Protein AF-A0ABD0YY67-F1 (afdb_monomer)

Sequence (124 aa):
MADRLLDDTRNFLENFNPNTSERENRKLTRMIYQQSVRNRSRPYDEKGLVNGSGEDLCDCRRPDCPGCFFPCKKCSSDKCGPVCRANRKFVYKYLLTPTSGNTPVDIDEDPVRDRYYRRLTRKE

pLDDT: mean 75.91, std 16.62, range [41.09, 93.94]

Foldseek 3Di:
DVPVVVVVVVVCVVPDDVCPDPVNVVVVVVVVVVVVVVQQQQQAAQLLAGPPPRQNAALVRDNPDQADAAQDPPNGGNSQDPDRSNPDRDGDPDDDDVPDPDDPPDDDDDPVPPPVVVVVVPPD

Nearest PDB structures (foldseek):
  8hfp-assembly2_B  TM=8.559E-01  e=2.439E-06  Homo sapiens

Organism: NCBI:txid642074

Secondary structure (DSSP, 8-state):
--THHHHHHHHHHHT--TTS-HHHHHHHHHHHHHHHHHHHT-SB-TTSPBTTT-----TT--TT---SSPPPTTT--TT--SS-GGG-S--------TTS----------GGGHHHHHHHTT--

Structure (mmCIF, N/CA/C/O backbone):
data_AF-A0ABD0YY67-F1
#
_entry.id   AF-A0ABD0YY67-F1
#
loop_
_atom_site.group_PDB
_atom_site.id
_atom_site.type_symbol
_atom_site.label_atom_id
_atom_site.label_alt_id
_atom_site.label_comp_id
_atom_site.label_asym_id
_atom_site.label_entity_id
_atom_site.label_seq_id
_atom_site.pdbx_PDB_ins_code
_atom_site.Cartn_x
_atom_site.Cartn_y
_atom_site.Cartn_z
_atom_site.occupancy
_atom_site.B_iso_or_equiv
_atom_site.auth_seq_id
_atom_site.auth_comp_id
_atom_site.auth_asym_id
_atom_site.auth_atom_id
_atom_site.pdbx_PDB_model_num
ATOM 1 N N . MET A 1 1 ? -23.726 23.109 53.258 1.00 55.53 1 MET A N 1
ATOM 2 C CA . MET A 1 1 ? -22.841 22.017 52.783 1.00 55.53 1 MET A CA 1
ATOM 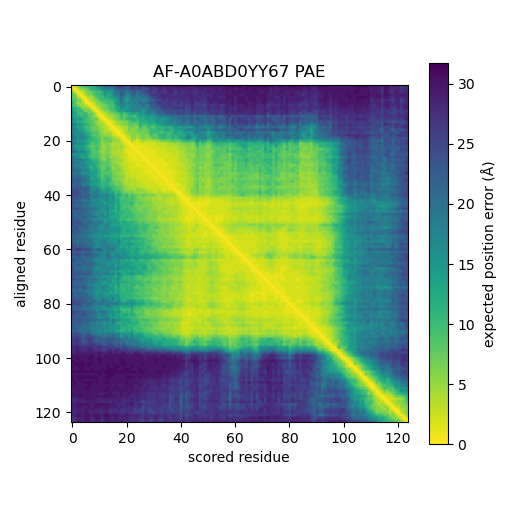3 C C . MET A 1 1 ? -23.597 20.906 52.044 1.00 55.53 1 MET A C 1
ATOM 5 O O . MET A 1 1 ? -22.989 20.293 51.184 1.00 55.53 1 MET A O 1
ATOM 9 N N . ALA A 1 2 ? -24.895 20.679 52.300 1.00 56.19 2 ALA A N 1
ATOM 10 C CA . ALA A 1 2 ? -25.709 19.688 51.575 1.00 56.19 2 ALA A CA 1
ATOM 11 C C . ALA A 1 2 ? -26.154 20.117 50.155 1.00 56.19 2 ALA A C 1
ATOM 13 O O . ALA A 1 2 ? -26.489 19.271 49.336 1.00 56.19 2 ALA A O 1
ATOM 14 N N . ASP A 1 3 ? -26.120 21.417 49.853 1.00 54.97 3 ASP A N 1
ATOM 15 C CA . ASP A 1 3 ? -26.697 21.984 48.622 1.00 54.97 3 ASP A CA 1
ATOM 16 C C . ASP A 1 3 ? -25.826 21.777 47.363 1.00 54.97 3 ASP A C 1
ATOM 18 O O . ASP A 1 3 ? -26.324 21.732 46.246 1.00 54.97 3 ASP A O 1
ATOM 22 N N . ARG A 1 4 ? -24.513 21.554 47.535 1.00 56.78 4 ARG A N 1
ATOM 23 C CA . ARG A 1 4 ? -23.579 21.272 46.424 1.00 56.78 4 ARG A CA 1
ATOM 24 C C . ARG A 1 4 ? -23.693 19.851 45.864 1.00 56.78 4 ARG A C 1
ATOM 26 O O . ARG A 1 4 ? -23.307 19.616 44.731 1.00 56.78 4 ARG A O 1
ATOM 33 N N . LEU A 1 5 ? -24.217 18.909 46.650 1.00 59.19 5 LEU A N 1
ATOM 34 C CA . LEU A 1 5 ? -24.213 17.479 46.315 1.00 59.19 5 LEU A CA 1
ATOM 35 C C . LEU A 1 5 ? -25.365 17.085 45.373 1.00 59.19 5 LEU A C 1
ATOM 37 O O . LEU A 1 5 ? -25.287 16.068 44.693 1.00 59.19 5 LEU A O 1
ATOM 41 N N . LEU A 1 6 ? -26.431 17.893 45.323 1.00 58.69 6 LEU A N 1
ATOM 42 C CA . LEU A 1 6 ? -27.565 17.696 44.413 1.00 58.69 6 LEU A CA 1
ATOM 43 C C . LEU A 1 6 ? -27.295 18.273 43.015 1.00 58.69 6 LEU A C 1
ATOM 45 O O . LEU A 1 6 ? -27.819 17.748 42.033 1.00 58.69 6 LEU A O 1
ATOM 49 N N . ASP A 1 7 ? -26.452 19.301 42.915 1.00 56.66 7 ASP A N 1
ATOM 50 C CA . ASP A 1 7 ? -26.088 19.946 41.647 1.00 56.66 7 ASP A CA 1
ATOM 51 C C . ASP A 1 7 ? -25.214 19.026 40.770 1.00 56.66 7 ASP A C 1
ATOM 53 O O . ASP A 1 7 ? -25.473 18.851 39.578 1.00 56.66 7 ASP A O 1
ATOM 57 N N . ASP A 1 8 ? -24.287 18.291 41.397 1.00 57.66 8 ASP A N 1
ATOM 58 C CA . ASP A 1 8 ? -23.442 17.290 40.727 1.00 57.66 8 ASP A CA 1
ATOM 59 C C . ASP A 1 8 ? -24.256 16.137 40.102 1.00 57.66 8 ASP A C 1
ATOM 61 O O . ASP A 1 8 ? -23.866 15.567 39.082 1.00 57.66 8 ASP A O 1
ATOM 65 N N . THR A 1 9 ? -25.420 15.801 40.674 1.00 61.06 9 THR A N 1
ATOM 66 C CA . THR A 1 9 ? -26.282 14.723 40.149 1.00 61.06 9 THR A CA 1
ATOM 67 C C . THR A 1 9 ? -27.144 15.152 38.963 1.00 61.06 9 THR A C 1
ATOM 69 O O . THR A 1 9 ? -27.436 14.327 38.096 1.00 61.06 9 THR A O 1
ATOM 72 N N . ARG A 1 10 ? -27.528 16.434 38.886 1.00 60.66 10 ARG A N 1
ATOM 73 C CA . ARG A 1 10 ? -28.332 16.975 37.775 1.00 60.66 10 ARG A CA 1
ATOM 74 C C . ARG A 1 10 ? -27.493 17.165 36.512 1.00 60.66 10 ARG A C 1
ATOM 76 O O . ARG A 1 10 ? -27.958 16.871 35.416 1.00 60.66 10 ARG A O 1
ATOM 83 N N . ASN A 1 11 ? -26.226 17.529 36.686 1.00 64.44 11 ASN A 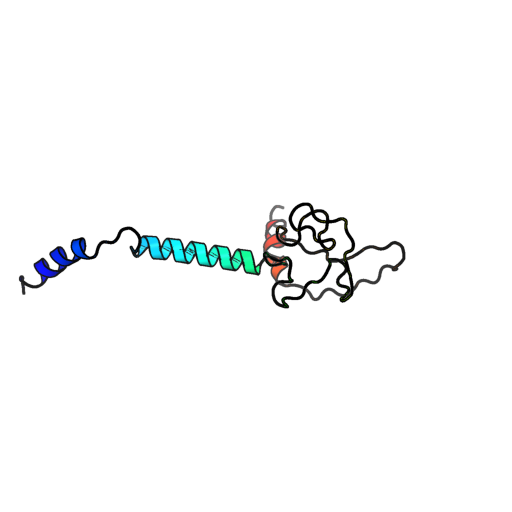N 1
ATOM 84 C CA . ASN A 1 11 ? -25.279 17.768 35.597 1.00 64.44 11 ASN A CA 1
ATOM 85 C C . ASN A 1 11 ? -24.750 16.468 34.937 1.00 64.44 11 ASN A C 1
ATOM 87 O O . ASN A 1 11 ? -24.213 16.488 33.827 1.00 64.44 11 ASN A O 1
ATOM 91 N N . PHE A 1 12 ? -24.919 15.316 35.604 1.00 68.06 12 PHE A N 1
ATOM 92 C CA . PHE A 1 12 ? -24.472 14.004 35.117 1.00 68.06 12 PHE A CA 1
ATOM 93 C C . PHE A 1 12 ? -25.270 13.502 33.903 1.00 68.06 12 PHE A C 1
ATOM 95 O O . PHE A 1 12 ? -24.677 12.927 32.993 1.00 68.06 12 PHE A O 1
ATOM 102 N N . LEU A 1 13 ? -26.593 13.717 33.860 1.00 66.69 13 LEU A N 1
ATOM 103 C CA . LEU A 1 13 ? -27.423 13.292 32.723 1.00 66.69 13 LEU A CA 1
ATOM 104 C C . LEU A 1 13 ? -27.397 14.283 31.552 1.00 66.69 13 LEU A C 1
ATOM 106 O O . LEU A 1 13 ? -27.481 13.844 30.408 1.00 66.69 13 LEU A O 1
ATOM 110 N N . GLU A 1 14 ? -27.257 15.586 31.808 1.00 72.44 14 GLU A N 1
ATOM 111 C CA . GLU A 1 14 ? -27.286 16.611 30.750 1.00 72.44 14 GLU A CA 1
ATOM 112 C C . GLU A 1 14 ? -26.075 16.538 29.808 1.00 72.44 14 GLU A C 1
ATOM 114 O O . GLU A 1 14 ? -26.200 16.821 28.619 1.00 72.44 14 GLU A O 1
ATOM 119 N N . ASN A 1 15 ? -24.921 16.080 30.308 1.00 69.31 15 ASN A N 1
ATOM 120 C CA . ASN A 1 15 ? -23.682 15.963 29.530 1.00 69.31 15 ASN A CA 1
ATOM 121 C C . ASN A 1 15 ? -23.306 14.514 29.167 1.00 69.31 15 ASN A C 1
ATOM 123 O O . ASN A 1 15 ? -22.220 14.265 28.630 1.00 69.31 15 ASN A O 1
ATOM 127 N N . PHE A 1 16 ? -24.171 13.534 29.450 1.00 72.19 16 PHE A N 1
ATOM 128 C CA . PHE A 1 16 ? -23.894 12.137 29.122 1.00 72.19 16 PHE A CA 1
ATOM 129 C C . PHE A 1 16 ? -24.087 11.881 27.625 1.00 72.19 16 PHE A C 1
ATOM 131 O O . PHE A 1 16 ? -25.188 11.612 27.148 1.00 72.19 16 PHE A O 1
ATOM 138 N N . ASN A 1 17 ? -22.990 11.924 26.870 1.00 74.62 17 ASN A N 1
ATOM 139 C CA . ASN A 1 17 ? -22.986 11.545 25.465 1.00 74.62 17 ASN A CA 1
ATOM 140 C C . ASN A 1 17 ? -22.354 10.146 25.296 1.00 74.62 17 ASN A C 1
ATOM 142 O O . ASN A 1 17 ? -21.144 9.978 25.498 1.00 74.62 17 ASN A O 1
ATOM 146 N N . PRO A 1 18 ? -23.141 9.123 24.909 1.00 74.81 18 PRO A N 1
ATOM 147 C CA . PRO A 1 18 ? -22.666 7.744 24.809 1.00 74.81 18 PRO A CA 1
ATOM 148 C C . PRO A 1 18 ? -21.530 7.565 23.791 1.00 74.81 18 PRO A C 1
ATOM 150 O O . PRO A 1 18 ? -20.714 6.660 23.958 1.00 74.81 18 PRO A O 1
ATOM 153 N N . ASN A 1 19 ? -21.419 8.453 22.797 1.00 75.12 19 ASN A N 1
ATOM 154 C CA . ASN A 1 19 ? -20.388 8.399 21.757 1.00 75.12 19 ASN A CA 1
ATOM 155 C C . ASN A 1 19 ? -19.074 9.092 22.152 1.00 75.12 19 ASN A C 1
ATOM 157 O O . ASN A 1 19 ? -18.050 8.853 21.518 1.00 75.12 19 ASN A O 1
ATOM 161 N N . THR A 1 20 ? -19.073 9.929 23.193 1.00 78.88 20 THR A N 1
ATOM 162 C CA . THR A 1 20 ? -17.878 10.664 23.656 1.00 78.88 20 THR A CA 1
ATOM 163 C C . THR A 1 20 ? -17.482 10.300 25.082 1.00 78.88 20 THR A C 1
ATOM 165 O O . THR A 1 20 ? -16.669 10.993 25.697 1.00 78.88 20 THR A O 1
ATOM 168 N N . SER A 1 21 ? -18.049 9.218 25.626 1.00 83.00 21 SER A N 1
ATOM 169 C CA . SER A 1 21 ? -17.698 8.736 26.960 1.00 83.00 21 SER A CA 1
ATOM 170 C C . SER A 1 21 ? -16.197 8.453 27.063 1.00 83.00 21 SER A C 1
ATOM 172 O O . SER A 1 21 ? -15.560 8.032 26.094 1.00 83.00 21 SER A O 1
ATOM 174 N N . GLU A 1 22 ? -15.615 8.600 28.257 1.00 84.31 22 GLU A N 1
ATOM 175 C CA . GLU A 1 22 ? -14.207 8.241 28.478 1.00 84.31 22 GLU A CA 1
ATOM 176 C C . GLU A 1 22 ? -13.891 6.810 28.031 1.00 84.31 22 GLU A C 1
ATOM 178 O O . GLU A 1 22 ? -12.799 6.526 27.537 1.00 84.31 22 GLU A O 1
ATOM 183 N N . ARG A 1 23 ? -14.852 5.893 28.191 1.00 86.31 23 ARG A N 1
ATOM 184 C CA . ARG A 1 23 ? -14.728 4.511 27.731 1.00 86.31 23 ARG A CA 1
ATOM 185 C C . ARG A 1 23 ? -14.593 4.445 26.211 1.00 86.31 23 ARG A C 1
ATOM 187 O O . ARG A 1 23 ? -13.696 3.748 25.736 1.00 86.31 23 ARG A O 1
ATOM 194 N N . GLU A 1 24 ? -15.461 5.128 25.466 1.00 87.88 24 GLU A N 1
ATOM 195 C CA . GLU A 1 24 ? -15.378 5.166 24.001 1.00 87.88 24 GLU A CA 1
ATOM 196 C C . GLU A 1 24 ? -14.094 5.857 23.536 1.00 87.88 24 GLU A C 1
ATOM 198 O O . GLU A 1 24 ? -13.375 5.302 22.706 1.00 87.88 24 GLU A O 1
ATOM 203 N N . ASN A 1 25 ? -13.687 6.955 24.176 1.00 88.81 25 ASN A N 1
ATOM 204 C CA . ASN A 1 25 ? -12.404 7.603 23.890 1.00 88.81 25 ASN A CA 1
ATOM 205 C C . ASN A 1 25 ? -11.212 6.657 24.114 1.00 88.81 25 ASN A C 1
ATOM 207 O O . ASN A 1 25 ? -10.324 6.558 23.268 1.00 88.81 25 ASN A O 1
ATOM 211 N N . ARG A 1 26 ? -11.197 5.879 25.207 1.00 89.44 26 ARG A N 1
ATOM 212 C CA . ARG A 1 26 ? -10.147 4.870 25.457 1.00 89.44 26 ARG A CA 1
ATOM 213 C C . ARG A 1 26 ? -10.133 3.772 24.388 1.00 89.4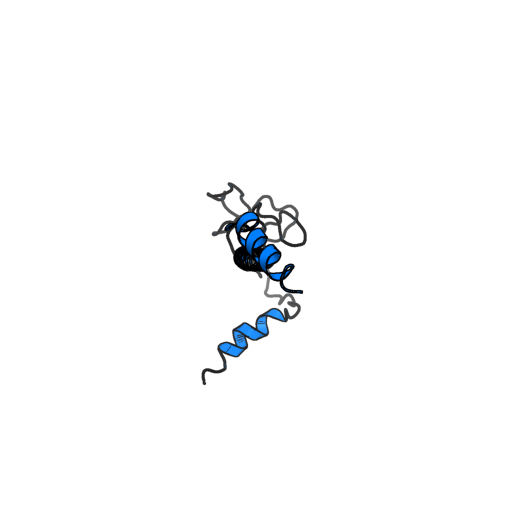4 26 ARG A C 1
ATOM 215 O O . ARG A 1 26 ? -9.052 3.309 24.012 1.00 89.44 26 ARG A O 1
ATOM 222 N N . LYS A 1 27 ? -11.300 3.344 23.890 1.00 92.62 27 LYS A N 1
ATOM 223 C CA . LYS A 1 27 ? -11.392 2.371 22.788 1.00 92.62 27 LYS A CA 1
ATOM 224 C C . LYS A 1 27 ? -10.852 2.959 21.485 1.00 92.62 27 LYS A C 1
ATOM 226 O O . LYS A 1 27 ? -10.003 2.321 20.862 1.00 92.62 27 LYS A O 1
ATOM 231 N N . LEU A 1 28 ? -11.281 4.166 21.114 1.00 90.44 28 LEU A N 1
ATOM 232 C CA . LEU A 1 28 ? -10.843 4.864 19.903 1.00 90.44 28 LEU A CA 1
ATOM 233 C C . LEU A 1 28 ? -9.325 5.070 19.899 1.00 90.44 28 LEU A C 1
ATOM 235 O O . LEU A 1 28 ? -8.652 4.651 18.959 1.00 90.44 28 LEU A O 1
ATOM 239 N N . THR A 1 29 ? -8.759 5.595 20.988 1.00 92.00 29 THR A N 1
ATOM 240 C CA . THR A 1 29 ? -7.307 5.790 21.124 1.00 92.00 29 THR A CA 1
ATOM 241 C C . THR A 1 29 ? -6.539 4.478 20.973 1.00 92.00 29 THR A C 1
ATOM 243 O O . THR A 1 29 ? -5.519 4.426 20.283 1.00 92.00 29 THR A O 1
ATOM 246 N N . ARG A 1 30 ? -7.043 3.381 21.558 1.00 93.19 30 ARG A N 1
ATOM 247 C CA . ARG A 1 30 ? -6.434 2.053 21.396 1.00 93.19 30 ARG A CA 1
ATOM 248 C C . ARG A 1 30 ? -6.474 1.588 19.939 1.00 93.19 30 ARG A C 1
ATOM 250 O O . ARG A 1 30 ? -5.475 1.052 19.462 1.00 93.19 30 ARG A O 1
ATOM 257 N N . MET A 1 31 ? -7.594 1.773 19.240 1.00 92.19 31 MET A N 1
ATOM 258 C CA . MET A 1 31 ? -7.724 1.395 17.828 1.00 92.19 31 MET A CA 1
ATOM 259 C C . MET A 1 31 ? -6.767 2.197 16.941 1.00 92.19 31 MET A C 1
ATOM 261 O O . MET A 1 31 ? -6.029 1.601 16.158 1.00 92.19 31 MET A O 1
ATOM 265 N N . ILE A 1 32 ? -6.705 3.518 17.129 1.00 91.75 32 ILE A N 1
ATOM 266 C CA . ILE A 1 32 ? -5.809 4.414 16.384 1.00 91.75 32 ILE A CA 1
ATOM 267 C C . ILE A 1 32 ? -4.344 4.031 16.618 1.00 91.75 32 ILE A C 1
ATOM 269 O O . ILE A 1 32 ? -3.572 3.919 15.666 1.00 91.75 32 ILE A O 1
ATOM 273 N N . TYR A 1 33 ? -3.955 3.761 17.869 1.00 92.25 33 TYR A N 1
ATOM 274 C CA . TYR A 1 33 ? -2.600 3.310 18.187 1.00 92.25 33 TYR A CA 1
ATOM 275 C C . TYR A 1 33 ? -2.268 1.967 17.520 1.00 92.25 33 TYR A C 1
ATOM 277 O O . TYR A 1 33 ? -1.218 1.815 16.903 1.00 92.25 33 TYR A O 1
ATOM 285 N N . GLN A 1 34 ? -3.169 0.984 17.583 1.00 88.25 34 GLN A N 1
ATOM 286 C CA . GLN A 1 34 ? -2.946 -0.303 16.919 1.00 88.25 34 GLN A CA 1
ATOM 287 C C . GLN A 1 34 ? -2.833 -0.152 15.399 1.00 88.25 34 GLN A C 1
ATOM 289 O O . GLN A 1 34 ? -2.008 -0.822 14.774 1.00 88.25 34 GLN A O 1
ATOM 294 N N . GLN A 1 35 ? -3.639 0.721 14.797 1.00 85.62 35 GLN A N 1
ATOM 295 C CA . GLN A 1 35 ? -3.582 1.000 13.368 1.00 85.62 35 GLN A CA 1
ATOM 296 C C . GLN A 1 35 ? -2.279 1.707 12.980 1.00 85.62 35 GLN A C 1
ATOM 298 O O . GLN A 1 35 ? -1.658 1.322 11.990 1.00 85.62 35 GLN A O 1
ATOM 303 N N . SER A 1 36 ? -1.806 2.664 13.782 1.00 83.56 36 SER A N 1
ATOM 304 C CA . SER A 1 36 ? -0.540 3.359 13.525 1.00 83.56 36 SER A CA 1
ATOM 305 C C . SER A 1 36 ? 0.661 2.415 13.616 1.00 83.56 36 SER A C 1
ATOM 307 O O . SER A 1 36 ? 1.517 2.432 12.733 1.00 83.56 36 SER A O 1
ATOM 309 N N . VAL A 1 37 ? 0.691 1.515 14.606 1.00 83.50 37 VAL A N 1
ATOM 310 C CA . VAL A 1 37 ? 1.729 0.478 14.729 1.00 83.50 37 VAL A CA 1
ATOM 311 C C . VAL A 1 37 ? 1.706 -0.466 13.526 1.00 83.50 37 VAL A C 1
ATOM 313 O O . VAL A 1 37 ? 2.752 -0.758 12.946 1.00 83.50 37 VAL A O 1
ATOM 316 N N . ARG A 1 38 ? 0.517 -0.912 13.099 1.00 79.44 38 ARG A N 1
ATOM 317 C CA . ARG A 1 38 ? 0.368 -1.757 11.902 1.00 79.44 38 ARG A CA 1
ATOM 318 C C . ARG A 1 38 ? 0.862 -1.051 10.644 1.00 79.44 38 ARG A C 1
ATOM 320 O O . ARG A 1 38 ? 1.539 -1.685 9.842 1.00 79.44 38 ARG A O 1
ATOM 327 N N . ASN A 1 39 ? 0.547 0.231 10.480 1.00 78.12 39 ASN A N 1
ATOM 328 C CA . ASN A 1 39 ? 0.967 1.005 9.317 1.00 78.12 39 ASN A CA 1
ATOM 329 C C . ASN A 1 39 ? 2.480 1.229 9.301 1.00 78.12 39 ASN A C 1
ATOM 331 O O . ASN A 1 39 ? 3.091 0.997 8.268 1.00 78.12 39 ASN A O 1
ATOM 335 N N . ARG A 1 40 ? 3.104 1.546 10.443 1.00 77.50 40 ARG A N 1
ATOM 336 C CA . ARG A 1 40 ? 4.571 1.670 10.556 1.00 77.50 40 ARG A CA 1
ATOM 337 C C . ARG A 1 40 ? 5.317 0.369 10.261 1.00 77.50 40 ARG A C 1
ATOM 339 O O . ARG A 1 40 ? 6.439 0.408 9.783 1.00 77.50 40 ARG A O 1
ATOM 346 N N . SER A 1 41 ? 4.697 -0.777 10.537 1.00 83.00 41 SER A N 1
ATOM 347 C CA . SER A 1 41 ? 5.276 -2.089 10.235 1.00 83.00 41 SER A CA 1
ATOM 348 C C . SER A 1 41 ? 5.146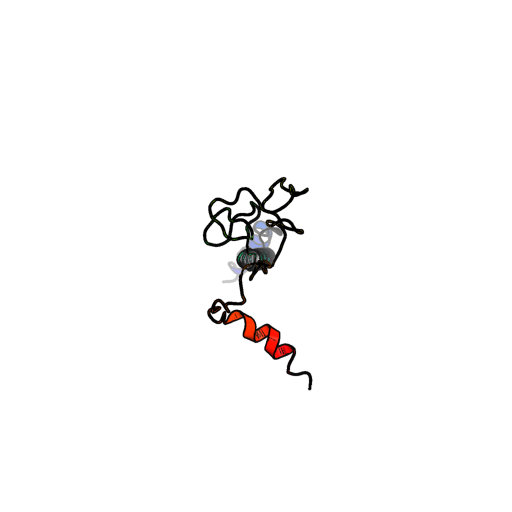 -2.488 8.761 1.00 83.00 41 SER A C 1
ATOM 350 O O . SER A 1 41 ? 5.759 -3.476 8.353 1.00 83.00 41 SER A O 1
ATOM 352 N N . ARG A 1 42 ? 4.320 -1.797 7.965 1.00 88.06 42 ARG A N 1
ATOM 353 C CA . ARG A 1 42 ? 4.194 -2.091 6.534 1.00 88.06 42 ARG A CA 1
ATOM 354 C C . ARG A 1 42 ? 5.371 -1.464 5.790 1.00 88.06 42 ARG A C 1
ATOM 356 O O . ARG A 1 42 ? 5.730 -0.330 6.090 1.00 88.06 42 ARG A O 1
ATOM 363 N N . PRO A 1 43 ? 5.942 -2.166 4.804 1.00 88.44 43 PRO A N 1
ATOM 364 C CA . PRO A 1 43 ? 7.040 -1.617 4.020 1.00 88.44 43 PRO A CA 1
ATOM 365 C C . PRO A 1 43 ? 6.593 -0.569 3.002 1.00 88.44 43 PRO A C 1
ATOM 367 O O . PRO A 1 43 ? 7.378 0.307 2.655 1.00 88.44 43 PRO A O 1
ATOM 370 N N . TYR A 1 44 ? 5.341 -0.652 2.548 1.00 91.62 44 TYR A N 1
ATOM 371 C CA . TYR A 1 44 ? 4.749 0.311 1.629 1.00 91.62 44 TYR A CA 1
ATOM 372 C C . TYR A 1 44 ? 3.450 0.871 2.206 1.00 91.62 44 TYR A C 1
ATOM 374 O O . TYR A 1 44 ? 2.739 0.176 2.946 1.00 91.62 44 TYR A O 1
ATOM 382 N N . ASP A 1 45 ? 3.145 2.111 1.841 1.00 89.56 45 ASP A N 1
ATOM 383 C CA . ASP A 1 45 ? 1.873 2.759 2.126 1.00 89.56 45 ASP A CA 1
ATOM 384 C C . ASP A 1 45 ? 0.752 2.249 1.196 1.00 89.56 45 ASP A C 1
ATOM 386 O O . ASP A 1 45 ? 0.929 1.349 0.370 1.00 89.56 45 ASP A O 1
ATOM 390 N N . GLU A 1 46 ? -0.442 2.821 1.336 1.00 88.50 46 GLU A N 1
ATOM 391 C CA . GLU A 1 46 ? -1.613 2.454 0.528 1.00 88.50 46 GLU A CA 1
ATOM 392 C C . GLU A 1 46 ? -1.482 2.857 -0.948 1.00 88.50 46 GLU A C 1
ATOM 394 O O . GLU A 1 46 ? -2.146 2.271 -1.803 1.00 88.50 46 GLU A O 1
ATOM 399 N N . LYS A 1 47 ? -0.598 3.812 -1.259 1.00 88.31 47 LYS A N 1
ATOM 400 C CA . LYS A 1 47 ? -0.267 4.240 -2.622 1.00 88.31 47 LYS A CA 1
ATOM 401 C C . LYS A 1 47 ? 0.841 3.381 -3.243 1.00 88.31 47 LYS A C 1
ATOM 403 O O . LYS A 1 47 ? 1.075 3.464 -4.444 1.00 88.31 47 LYS A O 1
ATOM 408 N N . GLY A 1 48 ? 1.481 2.514 -2.456 1.00 88.88 48 GLY A N 1
ATOM 409 C CA . GLY A 1 48 ? 2.596 1.676 -2.888 1.00 88.88 48 GLY A CA 1
ATOM 410 C C . GLY A 1 48 ? 3.962 2.363 -2.807 1.00 88.88 48 GLY A C 1
ATOM 411 O O . GLY A 1 48 ? 4.907 1.849 -3.401 1.00 88.88 48 GLY A O 1
ATOM 412 N N . LEU A 1 49 ? 4.070 3.479 -2.080 1.00 91.12 49 LEU A N 1
ATOM 413 C CA . LEU A 1 49 ? 5.314 4.195 -1.794 1.00 91.12 49 LEU A CA 1
ATOM 414 C C . LEU A 1 49 ? 6.012 3.586 -0.580 1.00 91.12 49 LEU A C 1
ATOM 416 O O . LEU A 1 49 ? 5.355 3.089 0.333 1.00 91.12 49 LEU A O 1
ATOM 420 N N . VAL A 1 50 ? 7.341 3.618 -0.555 1.00 89.81 50 VAL A N 1
ATOM 421 C CA . VAL A 1 50 ? 8.134 3.094 0.564 1.00 89.81 50 VAL A CA 1
ATOM 422 C C . VAL A 1 50 ? 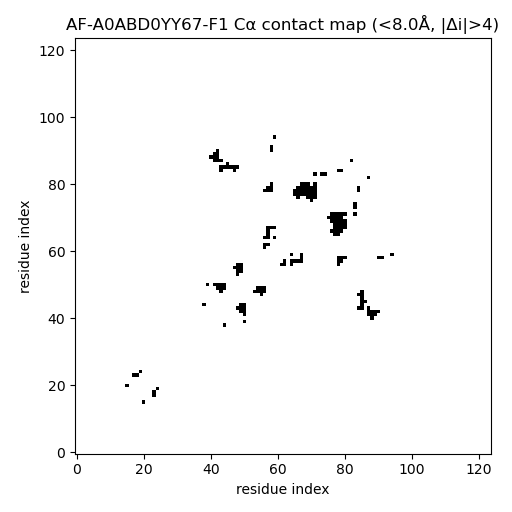7.846 3.904 1.830 1.00 89.81 50 VAL A C 1
ATOM 424 O O . VAL A 1 50 ? 7.999 5.125 1.856 1.00 89.81 50 VAL A O 1
ATOM 427 N N . ASN A 1 51 ? 7.465 3.224 2.912 1.00 87.38 51 ASN A N 1
ATOM 428 C CA . ASN A 1 51 ? 7.265 3.875 4.203 1.00 87.38 51 ASN A CA 1
ATOM 429 C C . ASN A 1 51 ? 8.596 4.424 4.740 1.00 87.38 51 ASN A C 1
ATOM 431 O O . ASN A 1 51 ? 9.579 3.694 4.847 1.00 87.38 51 ASN A O 1
ATOM 435 N N . GLY A 1 52 ? 8.616 5.705 5.112 1.00 85.06 52 GLY A N 1
ATOM 436 C CA . GLY A 1 52 ? 9.806 6.406 5.605 1.00 85.06 52 GLY A CA 1
ATOM 437 C C . GLY A 1 52 ? 10.423 7.335 4.560 1.00 85.06 52 GLY A C 1
ATOM 438 O O . GLY A 1 52 ? 10.521 8.527 4.829 1.00 85.06 52 GLY A O 1
ATOM 439 N N . SER A 1 53 ? 10.781 6.822 3.374 1.00 87.19 53 SER A N 1
ATOM 440 C CA . SER A 1 53 ? 11.362 7.645 2.295 1.00 87.19 53 SER A CA 1
ATOM 441 C C . SER A 1 53 ? 10.321 8.276 1.365 1.00 87.19 53 SER A C 1
ATOM 443 O O . SER A 1 53 ? 10.576 9.331 0.797 1.00 87.19 53 SER A O 1
ATOM 445 N N . GLY A 1 54 ? 9.142 7.662 1.211 1.00 89.3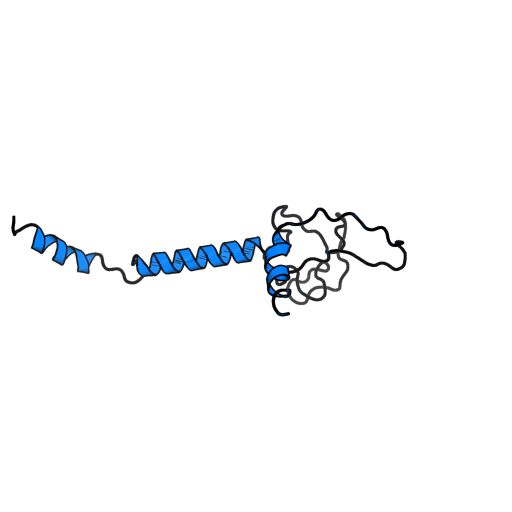1 54 GLY A N 1
ATOM 446 C CA . GLY A 1 54 ? 8.093 8.133 0.298 1.00 89.31 54 GLY A CA 1
ATOM 447 C C . GLY A 1 54 ? 8.384 7.872 -1.184 1.00 89.31 54 GLY A C 1
ATOM 448 O O . GLY A 1 54 ? 7.660 8.363 -2.046 1.00 89.31 54 GLY A O 1
ATOM 449 N N . GLU A 1 55 ? 9.422 7.099 -1.498 1.00 90.50 55 GLU A N 1
ATOM 450 C CA . GLU A 1 55 ? 9.843 6.826 -2.873 1.00 90.50 55 GLU A CA 1
ATOM 451 C C . GLU A 1 55 ? 9.028 5.694 -3.518 1.00 90.50 55 GLU A C 1
ATOM 453 O O . GLU A 1 55 ? 8.651 4.718 -2.864 1.00 90.50 55 GLU A O 1
ATOM 458 N N . ASP A 1 56 ? 8.812 5.771 -4.834 1.00 91.06 56 ASP A N 1
ATOM 459 C CA . ASP A 1 56 ? 8.141 4.720 -5.609 1.00 91.06 56 ASP A CA 1
ATOM 460 C C . ASP A 1 56 ? 9.137 3.704 -6.202 1.00 91.06 56 ASP A C 1
ATOM 462 O O . ASP A 1 56 ? 9.300 3.580 -7.422 1.00 91.06 56 ASP A O 1
ATOM 466 N N . LEU A 1 57 ? 9.812 2.952 -5.332 1.00 89.19 57 LEU A N 1
ATOM 467 C CA . LEU A 1 57 ? 10.788 1.941 -5.747 1.00 89.19 57 LEU A CA 1
ATOM 468 C C . LEU A 1 57 ? 10.140 0.580 -6.043 1.00 89.19 57 LEU A C 1
ATOM 470 O O . LEU A 1 57 ? 9.348 0.048 -5.255 1.00 89.19 57 LEU A O 1
ATOM 474 N N . CYS A 1 58 ? 10.527 -0.016 -7.174 1.00 90.31 58 CYS A N 1
ATOM 475 C CA . CYS A 1 58 ? 10.241 -1.418 -7.489 1.00 90.31 58 CYS A CA 1
ATOM 476 C C . CYS A 1 58 ? 11.015 -2.358 -6.546 1.00 90.31 58 CYS A C 1
ATOM 478 O O . CYS A 1 58 ? 12.002 -1.972 -5.918 1.00 90.31 58 CYS A O 1
ATOM 480 N N . ASP A 1 59 ? 10.621 -3.628 -6.497 1.00 86.69 59 ASP A N 1
ATOM 481 C CA . ASP A 1 59 ? 11.249 -4.654 -5.653 1.00 86.69 59 ASP A CA 1
ATOM 482 C C . ASP A 1 59 ? 12.700 -4.951 -6.023 1.00 86.69 59 ASP A C 1
ATOM 484 O O . ASP A 1 59 ? 13.465 -5.441 -5.196 1.00 86.69 59 ASP A O 1
ATOM 488 N N . CYS A 1 60 ? 13.101 -4.600 -7.244 1.00 86.31 60 CYS A N 1
ATOM 489 C CA . CYS A 1 60 ? 14.492 -4.656 -7.667 1.00 86.31 60 CYS A CA 1
ATOM 490 C C . CYS A 1 60 ? 15.352 -3.492 -7.161 1.00 86.31 60 CYS A C 1
ATOM 492 O O . CYS A 1 60 ? 16.541 -3.467 -7.466 1.00 86.31 60 CYS A O 1
ATOM 494 N N . ARG A 1 61 ? 14.766 -2.523 -6.438 1.00 85.06 61 ARG A N 1
ATOM 495 C CA . ARG A 1 61 ? 15.439 -1.356 -5.840 1.00 85.06 61 ARG A CA 1
ATOM 496 C C . ARG A 1 61 ? 16.296 -0.536 -6.816 1.00 85.06 61 ARG A C 1
ATOM 498 O O . ARG A 1 61 ? 17.260 0.100 -6.407 1.00 85.06 61 ARG A O 1
ATOM 505 N N . ARG A 1 62 ? 15.945 -0.534 -8.106 1.00 85.81 62 ARG A N 1
ATOM 506 C CA . ARG A 1 62 ? 16.579 0.334 -9.109 1.00 85.81 62 ARG A CA 1
ATOM 507 C C . ARG A 1 62 ? 15.755 1.619 -9.249 1.00 85.81 62 ARG A C 1
ATOM 509 O O . ARG A 1 62 ? 14.539 1.489 -9.416 1.00 85.81 62 ARG A O 1
ATOM 516 N N . PRO A 1 63 ? 16.379 2.809 -9.194 1.00 83.56 63 PRO A N 1
ATOM 517 C CA . PRO A 1 63 ? 15.669 4.091 -9.207 1.00 83.56 63 PRO A CA 1
ATOM 518 C C . PRO A 1 63 ? 14.844 4.289 -10.486 1.00 83.56 63 PRO A C 1
ATOM 520 O O . PRO A 1 63 ? 13.683 4.674 -10.406 1.00 83.56 63 PRO A O 1
ATOM 523 N N . ASP A 1 64 ? 15.379 3.884 -11.639 1.00 87.81 64 ASP A N 1
ATOM 524 C CA . ASP A 1 64 ? 14.728 4.069 -12.945 1.00 87.81 64 ASP A CA 1
ATOM 525 C C . ASP A 1 64 ? 13.959 2.829 -13.422 1.00 87.81 64 ASP A C 1
ATOM 527 O O . ASP A 1 64 ? 13.791 2.593 -14.617 1.00 87.81 64 ASP A O 1
ATOM 531 N N . CYS A 1 65 ? 13.524 1.968 -12.499 1.00 90.44 65 CYS A N 1
ATOM 532 C CA . CYS A 1 65 ? 12.772 0.777 -12.875 1.00 90.44 65 CYS A CA 1
ATOM 533 C C . CYS A 1 65 ? 11.329 1.142 -13.268 1.00 90.44 65 CYS A C 1
ATOM 535 O O . CYS A 1 65 ? 10.566 1.568 -12.391 1.00 90.44 65 CYS A O 1
ATOM 537 N N . PRO A 1 66 ? 10.899 0.896 -14.524 1.00 91.12 66 PRO A N 1
ATOM 538 C CA . PRO A 1 66 ? 9.496 1.083 -14.901 1.00 91.12 66 PRO A CA 1
ATOM 539 C C . PRO A 1 66 ? 8.578 0.077 -14.182 1.00 91.12 66 PRO A C 1
ATOM 541 O O . PRO A 1 66 ? 7.446 0.391 -13.826 1.00 91.12 66 PRO A O 1
ATOM 544 N N . GLY A 1 67 ? 9.102 -1.115 -13.900 1.00 93.00 67 GLY A N 1
ATOM 545 C CA . GLY A 1 67 ? 8.405 -2.245 -13.302 1.00 93.00 67 GLY A CA 1
ATOM 546 C C . GLY A 1 67 ? 9.072 -3.544 -13.749 1.00 93.00 67 GLY A C 1
ATOM 547 O O . GLY A 1 67 ? 9.597 -3.624 -14.856 1.00 93.00 67 GLY A O 1
ATOM 548 N N . CYS A 1 68 ? 9.115 -4.551 -12.877 1.00 91.25 68 CYS A N 1
ATOM 549 C CA . CYS A 1 68 ? 9.680 -5.869 -13.210 1.00 91.25 68 CYS A CA 1
ATOM 550 C C . CYS A 1 68 ? 8.604 -6.933 -13.448 1.00 91.25 68 CYS A C 1
ATOM 552 O O . CYS A 1 68 ? 8.933 -8.066 -13.792 1.00 91.25 68 CYS A O 1
ATOM 554 N N . PHE A 1 69 ? 7.339 -6.600 -13.205 1.00 90.75 69 PHE A N 1
ATOM 555 C CA . PHE A 1 69 ? 6.241 -7.550 -13.151 1.00 90.75 69 PHE A CA 1
ATOM 556 C C . PHE A 1 69 ? 5.107 -7.119 -14.073 1.00 90.75 69 PHE A C 1
ATOM 558 O O . PHE A 1 69 ? 5.059 -5.988 -14.546 1.00 90.75 69 PHE A O 1
ATOM 565 N N . PHE A 1 70 ? 4.176 -8.040 -14.311 1.00 91.50 70 PHE A N 1
ATOM 566 C CA . PHE A 1 70 ? 2.949 -7.735 -15.035 1.00 91.50 70 PHE A CA 1
ATOM 567 C C . PHE A 1 70 ? 2.054 -6.756 -14.255 1.00 91.50 70 PHE A C 1
ATOM 569 O O . PHE A 1 70 ? 2.089 -6.763 -13.017 1.00 91.50 70 PHE A O 1
ATOM 576 N N . PRO A 1 71 ? 1.189 -5.998 -14.957 1.00 93.81 71 PRO A N 1
ATOM 577 C CA . PRO A 1 71 ? 0.291 -5.041 -14.331 1.00 93.81 71 PRO A CA 1
ATOM 578 C C . PRO A 1 71 ? -0.522 -5.663 -13.202 1.00 93.81 71 PRO A C 1
ATOM 580 O O . PRO A 1 71 ? -1.227 -6.667 -13.364 1.00 93.81 71 PRO A O 1
ATOM 583 N N . CYS A 1 72 ? -0.440 -5.052 -12.023 1.00 93.75 72 CYS A N 1
ATOM 584 C CA . CYS A 1 72 ? -1.189 -5.514 -10.869 1.00 93.75 72 CYS A CA 1
ATOM 585 C C . CYS A 1 72 ? -2.696 -5.429 -11.125 1.00 93.75 72 CYS A C 1
ATOM 587 O O . CYS A 1 72 ? -3.224 -4.350 -11.362 1.00 93.75 72 CYS A O 1
ATOM 589 N N . LYS A 1 73 ? -3.443 -6.513 -10.903 1.00 92.31 73 LYS A N 1
ATOM 590 C CA . LYS A 1 73 ? -4.917 -6.490 -11.019 1.00 92.31 73 LYS A CA 1
ATOM 591 C C . LYS A 1 73 ? -5.624 -5.536 -10.039 1.00 92.31 73 LYS A C 1
ATOM 593 O O . LYS A 1 73 ? -6.816 -5.306 -10.185 1.00 92.31 73 LYS A O 1
ATOM 598 N N . LYS A 1 74 ? -4.930 -5.041 -9.003 1.00 91.94 74 LYS A N 1
ATOM 599 C CA . LYS A 1 74 ? -5.510 -4.178 -7.955 1.00 91.94 74 LYS A CA 1
ATOM 600 C C . LYS A 1 74 ? -5.243 -2.690 -8.166 1.00 91.94 74 LYS A C 1
ATOM 602 O O . LYS A 1 74 ? -6.127 -1.888 -7.910 1.00 91.94 74 LYS A O 1
ATOM 607 N N . CYS A 1 75 ? -4.022 -2.331 -8.558 1.00 91.94 75 CYS A N 1
ATOM 608 C CA . CYS A 1 75 ? -3.593 -0.934 -8.699 1.00 91.94 75 CYS A CA 1
ATOM 609 C C . CYS A 1 75 ? -2.967 -0.626 -10.066 1.00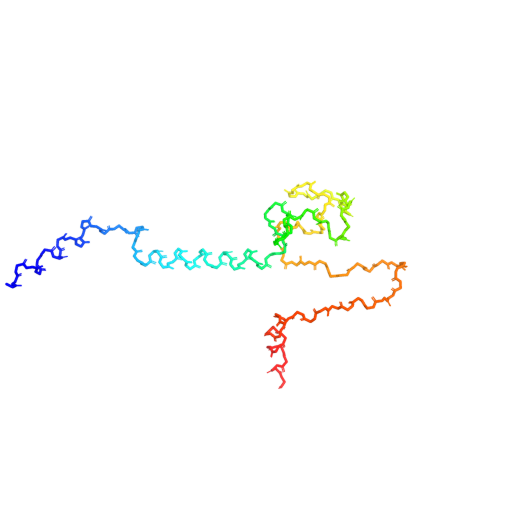 91.94 75 CYS A C 1
ATOM 611 O O . CYS A 1 75 ? -2.432 0.460 -10.251 1.00 91.94 75 CYS A O 1
ATOM 613 N N . SER A 1 76 ? -2.977 -1.590 -10.991 1.00 92.88 76 SER A N 1
ATOM 614 C CA . SER A 1 76 ? -2.439 -1.487 -12.355 1.00 92.88 76 SER A CA 1
ATOM 615 C C . SER A 1 76 ? -0.948 -1.153 -12.463 1.00 92.88 76 SER A C 1
ATOM 617 O O . SER A 1 76 ? -0.458 -0.898 -13.552 1.00 92.88 76 SER A O 1
ATOM 619 N N . SER A 1 77 ? -0.207 -1.180 -11.352 1.00 92.44 77 SER A N 1
ATOM 620 C CA . SER A 1 77 ? 1.237 -0.939 -11.337 1.00 92.44 77 SER A CA 1
ATOM 621 C C . SER A 1 77 ? 2.026 -2.187 -11.737 1.00 92.44 77 SER A C 1
ATOM 623 O O . SER A 1 77 ? 1.786 -3.267 -11.193 1.00 92.44 77 SER A O 1
ATOM 625 N N . ASP A 1 78 ? 3.044 -1.999 -12.574 1.00 93.94 78 ASP A N 1
ATOM 626 C CA . ASP A 1 78 ? 4.013 -3.028 -13.005 1.00 93.94 78 ASP A CA 1
ATOM 627 C C . ASP A 1 78 ? 5.140 -3.272 -11.983 1.00 93.94 78 ASP A C 1
ATOM 629 O O . ASP A 1 78 ? 6.050 -4.086 -12.165 1.00 93.94 78 ASP A O 1
ATOM 633 N N . LYS A 1 79 ? 5.103 -2.547 -10.862 1.00 92.88 79 LYS A N 1
ATOM 634 C CA . LYS A 1 79 ? 6.065 -2.671 -9.757 1.00 92.88 79 LYS A CA 1
ATOM 635 C C . LYS A 1 79 ? 5.592 -3.637 -8.673 1.00 92.88 79 LYS A C 1
ATOM 637 O O . LYS A 1 79 ? 6.309 -3.896 -7.710 1.00 92.88 79 LYS A O 1
ATOM 642 N N . CYS A 1 80 ? 4.368 -4.147 -8.785 1.00 90.81 80 CYS A N 1
ATOM 643 C CA . CYS A 1 80 ? 3.849 -5.123 -7.841 1.00 90.81 80 CYS A CA 1
ATOM 644 C C . CYS A 1 80 ? 4.287 -6.528 -8.236 1.00 90.81 80 CYS A C 1
ATOM 646 O O . CYS A 1 80 ? 3.978 -6.974 -9.332 1.00 90.81 80 CYS A O 1
ATOM 648 N N . GLY A 1 81 ? 4.928 -7.246 -7.314 1.00 87.38 81 GLY A N 1
ATOM 649 C CA . GLY A 1 81 ? 5.150 -8.682 -7.458 1.00 87.38 81 GLY A CA 1
ATOM 650 C C . GLY A 1 81 ? 3.844 -9.504 -7.422 1.00 87.38 81 GLY A C 1
ATOM 651 O O . GLY A 1 81 ? 2.753 -8.986 -7.669 1.00 87.38 81 GLY A O 1
ATOM 652 N N . PRO A 1 82 ? 3.905 -10.784 -7.012 1.00 87.56 82 PRO A N 1
ATOM 653 C CA . PRO A 1 82 ? 2.728 -11.661 -6.913 1.00 87.56 82 PRO A CA 1
ATOM 654 C C . PRO A 1 82 ? 1.614 -11.110 -6.010 1.00 87.56 82 PRO A C 1
ATOM 656 O O . PRO A 1 82 ? 0.439 -11.440 -6.162 1.00 87.56 82 PRO A O 1
ATOM 659 N N . VAL A 1 83 ? 1.990 -10.259 -5.053 1.00 90.81 83 VAL A N 1
ATOM 660 C CA . VAL A 1 83 ? 1.081 -9.560 -4.149 1.00 90.81 83 VAL A CA 1
ATOM 661 C C . VAL A 1 83 ? 1.319 -8.059 -4.283 1.00 90.81 83 VAL A C 1
ATOM 663 O O . VAL A 1 83 ? 2.462 -7.604 -4.248 1.00 90.81 83 VAL A O 1
ATOM 666 N N . CYS A 1 84 ? 0.230 -7.290 -4.394 1.00 92.25 84 CYS A N 1
ATOM 667 C CA . CYS A 1 84 ? 0.266 -5.827 -4.468 1.00 92.25 84 CYS A CA 1
ATOM 668 C C . CYS A 1 84 ? 1.109 -5.220 -3.333 1.00 92.25 84 CYS A C 1
ATOM 670 O O . CYS A 1 84 ? 0.903 -5.575 -2.166 1.00 92.25 84 CYS A O 1
ATOM 672 N N . ARG A 1 85 ? 2.009 -4.279 -3.670 1.00 91.75 85 ARG A N 1
ATOM 673 C CA . ARG A 1 85 ? 2.872 -3.563 -2.707 1.00 91.75 85 ARG A CA 1
ATOM 674 C C . ARG A 1 85 ? 2.049 -2.913 -1.599 1.00 91.75 85 ARG A C 1
ATOM 676 O O . ARG A 1 85 ? 2.370 -3.098 -0.429 1.00 91.75 85 ARG A O 1
ATOM 683 N N . ALA A 1 86 ? 0.928 -2.294 -1.969 1.00 89.12 86 ALA A N 1
ATOM 684 C CA . ALA A 1 86 ? 0.018 -1.674 -1.020 1.00 89.12 86 ALA A CA 1
ATOM 685 C C . ALA A 1 86 ? -0.553 -2.672 -0.004 1.00 89.12 86 ALA A C 1
ATOM 687 O O . ALA A 1 86 ? -0.849 -2.271 1.104 1.00 89.12 86 ALA A O 1
ATOM 688 N N . ASN A 1 87 ? -0.673 -3.975 -0.291 1.00 86.31 87 ASN A N 1
ATOM 689 C CA . ASN A 1 87 ? -1.392 -4.915 0.589 1.00 86.31 87 ASN A CA 1
ATOM 690 C C . ASN A 1 87 ? -0.510 -5.972 1.270 1.00 86.31 87 ASN A C 1
ATOM 692 O O . ASN A 1 87 ? -1.043 -6.847 1.957 1.00 86.31 87 ASN A O 1
ATOM 696 N N . ARG A 1 88 ? 0.814 -5.930 1.099 1.00 88.19 88 ARG A N 1
ATOM 697 C CA . ARG A 1 88 ? 1.723 -6.936 1.671 1.00 88.19 88 ARG A CA 1
ATOM 698 C C . ARG A 1 88 ? 2.488 -6.417 2.888 1.00 88.19 88 ARG A C 1
ATOM 700 O O . ARG A 1 88 ? 2.587 -5.219 3.128 1.00 88.19 88 ARG A O 1
ATOM 707 N N . LYS A 1 89 ? 3.040 -7.354 3.661 1.00 88.12 89 LYS A N 1
ATOM 708 C CA . LYS A 1 89 ? 3.786 -7.094 4.907 1.00 88.12 89 LYS A CA 1
ATOM 709 C C . LYS A 1 89 ? 5.259 -7.508 4.828 1.00 88.12 89 LYS A C 1
ATOM 711 O O . LYS A 1 89 ? 5.914 -7.613 5.854 1.00 88.12 89 LYS A O 1
ATOM 716 N N . PHE A 1 90 ? 5.757 -7.794 3.628 1.00 86.88 90 PHE A N 1
ATOM 717 C CA . PHE A 1 90 ? 7.121 -8.261 3.401 1.00 86.88 90 PHE A CA 1
ATOM 718 C C . PHE A 1 90 ? 7.803 -7.444 2.302 1.00 86.88 90 PHE A C 1
ATOM 720 O O . PHE A 1 90 ? 7.137 -6.833 1.461 1.00 86.88 90 PHE A O 1
ATOM 727 N N . VAL A 1 91 ? 9.133 -7.474 2.317 1.00 85.75 91 VAL A N 1
ATOM 728 C CA . VAL A 1 91 ? 10.014 -6.936 1.276 1.00 85.75 91 VAL A CA 1
ATOM 729 C C . VAL A 1 91 ? 10.887 -8.055 0.738 1.00 85.75 91 VAL A C 1
ATOM 731 O O . VAL A 1 91 ? 11.255 -8.969 1.478 1.00 85.75 91 VAL A O 1
ATOM 734 N N . TYR A 1 92 ? 11.235 -7.980 -0.542 1.00 84.00 92 TYR A N 1
ATOM 735 C CA . TYR A 1 92 ? 12.283 -8.833 -1.086 1.00 84.00 92 TYR A CA 1
ATOM 736 C C . TYR A 1 92 ? 13.636 -8.353 -0.564 1.00 84.00 92 TYR A C 1
ATOM 738 O O . TYR A 1 92 ? 13.940 -7.160 -0.605 1.00 84.00 92 TYR A O 1
ATOM 746 N N . LYS A 1 93 ? 14.420 -9.290 -0.025 1.00 78.88 93 LYS A N 1
ATOM 747 C CA . LYS A 1 93 ? 15.739 -9.004 0.547 1.00 78.88 93 LYS A CA 1
ATOM 748 C C . LYS A 1 93 ? 16.850 -9.136 -0.491 1.00 78.88 93 LYS A C 1
ATOM 750 O O . LYS A 1 93 ? 17.724 -8.283 -0.551 1.00 78.88 93 LYS A O 1
ATOM 755 N N . TYR A 1 94 ? 16.767 -10.169 -1.327 1.00 75.38 94 TYR A N 1
ATOM 756 C CA . TYR A 1 94 ? 17.740 -10.464 -2.372 1.00 75.38 94 TYR A CA 1
ATOM 757 C C . TYR A 1 94 ? 17.038 -10.872 -3.654 1.00 75.38 94 TYR A C 1
ATOM 759 O O . TYR A 1 94 ? 16.033 -11.584 -3.618 1.00 75.38 94 TYR A O 1
ATOM 767 N N . LEU A 1 95 ? 17.607 -10.448 -4.776 1.00 71.06 95 LEU A N 1
ATOM 768 C CA . LEU A 1 95 ? 17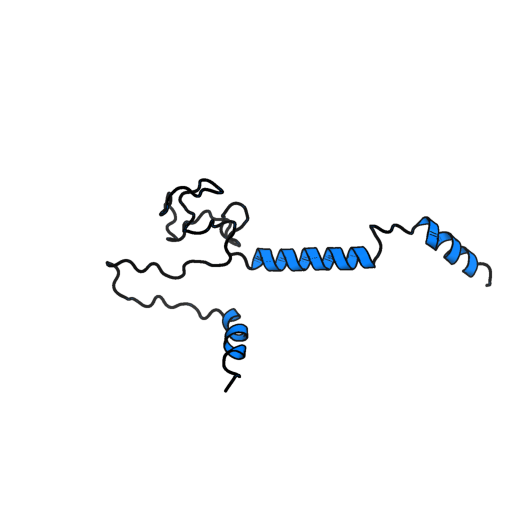.285 -10.993 -6.082 1.00 71.06 95 LEU A CA 1
ATOM 769 C C . LEU A 1 95 ? 18.399 -11.959 -6.466 1.00 71.06 95 LEU A C 1
ATOM 771 O O . LEU A 1 95 ? 19.533 -11.544 -6.675 1.00 71.06 95 LEU A O 1
ATOM 775 N N . LEU A 1 96 ? 18.073 -13.245 -6.539 1.00 69.06 96 LEU A N 1
ATOM 776 C CA . LEU A 1 96 ? 18.981 -14.262 -7.054 1.00 69.06 96 LEU A CA 1
ATOM 777 C C . LEU A 1 96 ? 18.842 -14.266 -8.576 1.00 69.06 96 LEU A C 1
ATOM 779 O O . LEU A 1 96 ? 17.898 -14.848 -9.112 1.00 69.06 96 LEU A O 1
ATOM 783 N N . THR A 1 97 ? 19.734 -13.567 -9.274 1.00 61.19 97 THR A N 1
ATOM 784 C CA . THR A 1 97 ? 19.856 -13.701 -10.728 1.00 61.19 97 THR A CA 1
ATOM 785 C C . THR A 1 97 ? 20.929 -14.747 -11.047 1.00 61.19 97 THR A C 1
ATOM 787 O O . THR A 1 97 ? 21.928 -14.825 -10.334 1.00 61.19 97 THR A O 1
ATOM 790 N N . PRO A 1 98 ? 20.779 -15.543 -12.123 1.00 63.84 98 PRO A N 1
ATOM 791 C CA . PRO A 1 98 ? 21.767 -16.565 -12.491 1.00 63.84 98 PRO A CA 1
ATOM 792 C C . PRO A 1 98 ? 23.171 -16.011 -12.786 1.00 63.84 98 PRO A C 1
ATOM 794 O O . PRO A 1 98 ? 24.122 -16.778 -12.880 1.00 63.84 98 PRO A O 1
ATOM 797 N N . THR A 1 99 ? 23.301 -14.695 -12.981 1.00 56.03 99 THR A N 1
ATOM 798 C CA . THR A 1 99 ? 24.519 -14.037 -13.471 1.00 56.03 99 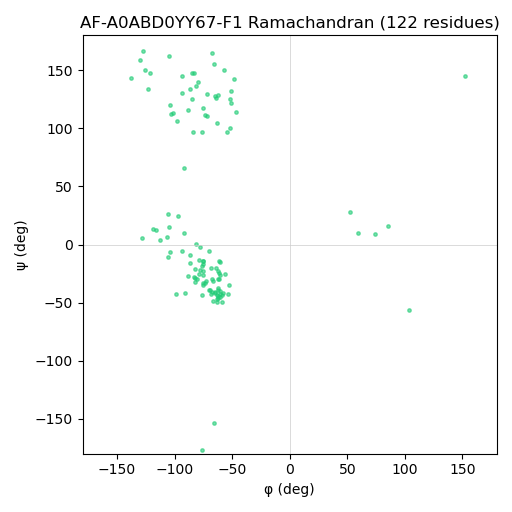THR A CA 1
ATOM 799 C C . THR A 1 99 ? 25.304 -13.263 -12.414 1.00 56.03 99 THR A C 1
ATOM 801 O O . THR A 1 99 ? 26.435 -12.872 -12.689 1.00 56.03 99 THR A O 1
ATOM 804 N N . SER A 1 100 ? 24.764 -13.033 -11.214 1.00 51.06 100 SER A N 1
ATOM 805 C CA . SER A 1 100 ? 25.531 -12.432 -10.119 1.00 51.06 100 SER A CA 1
ATOM 806 C C . SER A 1 100 ? 26.023 -13.541 -9.201 1.00 51.06 100 SER A C 1
ATOM 808 O O . SER A 1 100 ? 25.237 -14.131 -8.459 1.00 51.06 100 SER A O 1
ATOM 810 N N . GLY A 1 101 ? 27.322 -13.834 -9.274 1.00 46.44 101 GLY A N 1
ATOM 811 C CA . GLY A 1 101 ? 27.992 -14.705 -8.318 1.00 46.44 101 GLY A CA 1
ATOM 812 C C . GLY A 1 101 ? 27.652 -14.299 -6.885 1.00 46.44 101 GLY A C 1
ATOM 813 O O . GLY A 1 101 ? 27.498 -13.118 -6.584 1.00 46.44 101 GLY A O 1
ATOM 814 N N . ASN A 1 102 ? 27.497 -15.302 -6.025 1.00 48.31 102 ASN A N 1
ATOM 815 C CA . ASN A 1 102 ? 27.200 -15.142 -4.609 1.00 48.31 102 ASN A CA 1
ATOM 816 C C . ASN A 1 102 ? 28.232 -14.223 -3.936 1.00 48.31 102 ASN A C 1
ATOM 818 O O . ASN A 1 102 ? 29.291 -14.686 -3.519 1.00 48.31 102 ASN A O 1
ATOM 822 N N . THR A 1 103 ? 27.918 -12.940 -3.790 1.00 45.47 103 THR A N 1
ATOM 823 C CA . THR A 1 103 ? 28.545 -12.088 -2.784 1.00 45.47 103 THR A CA 1
ATOM 824 C C . THR A 1 103 ? 27.538 -11.897 -1.652 1.00 45.47 103 THR A C 1
ATOM 826 O O . THR A 1 103 ? 26.419 -11.430 -1.887 1.00 45.47 103 THR A O 1
ATOM 829 N N . PRO A 1 104 ? 27.874 -12.301 -0.415 1.00 43.53 104 PRO A N 1
ATOM 830 C CA . PRO A 1 104 ? 27.097 -11.924 0.751 1.00 43.53 104 PRO A CA 1
ATOM 831 C C . PRO A 1 104 ? 27.191 -10.404 0.877 1.00 43.53 104 PRO A C 1
ATOM 833 O O . PRO A 1 104 ? 28.234 -9.864 1.222 1.00 43.53 104 PRO A O 1
ATOM 836 N N . VAL A 1 105 ? 26.121 -9.702 0.516 1.00 43.62 105 VAL A N 1
ATOM 837 C CA . VAL A 1 105 ? 25.950 -8.302 0.903 1.00 43.62 105 VAL A CA 1
ATOM 838 C C . VAL A 1 105 ? 25.637 -8.318 2.390 1.00 43.62 105 VAL A C 1
ATOM 840 O O . VAL A 1 105 ? 24.581 -8.827 2.788 1.00 43.62 105 VAL A O 1
ATOM 843 N N . ASP A 1 106 ? 26.598 -7.828 3.171 1.00 41.09 106 ASP A N 1
ATOM 844 C CA . ASP A 1 106 ? 26.519 -7.638 4.613 1.00 41.09 106 ASP A CA 1
ATOM 845 C C . ASP A 1 106 ? 25.191 -6.964 4.961 1.00 41.09 106 ASP A C 1
ATOM 847 O O . ASP A 1 106 ? 24.890 -5.846 4.544 1.00 41.09 106 ASP A O 1
ATOM 851 N N . ILE A 1 107 ? 24.338 -7.704 5.663 1.00 49.69 107 ILE A N 1
ATOM 852 C CA . ILE A 1 107 ? 23.118 -7.152 6.230 1.00 49.69 107 ILE A CA 1
ATOM 853 C C . ILE A 1 107 ? 23.531 -6.641 7.594 1.00 49.69 107 ILE A C 1
ATOM 855 O O . ILE A 1 107 ? 23.867 -7.446 8.462 1.00 49.69 107 ILE A O 1
ATOM 859 N N . ASP A 1 108 ? 23.441 -5.338 7.798 1.00 44.81 108 ASP A N 1
ATOM 860 C CA . ASP A 1 108 ? 23.424 -4.784 9.141 1.00 44.81 108 ASP A CA 1
ATOM 861 C C . ASP A 1 108 ? 22.357 -5.515 9.978 1.00 44.81 108 ASP A C 1
ATOM 863 O O . ASP A 1 108 ? 21.181 -5.606 9.607 1.00 44.81 108 ASP A O 1
ATOM 867 N N . GLU A 1 109 ? 22.802 -6.115 11.080 1.00 47.09 109 GLU A N 1
ATOM 868 C CA . GLU A 1 109 ? 22.013 -6.874 12.049 1.00 47.09 109 GLU A CA 1
ATOM 869 C C . GLU A 1 109 ? 20.802 -6.057 12.537 1.00 47.09 109 GLU A C 1
ATOM 871 O O . GLU A 1 109 ? 20.925 -5.191 13.398 1.00 47.09 109 GLU A O 1
ATOM 876 N N . ASP A 1 110 ? 19.614 -6.328 11.984 1.00 44.53 110 ASP A N 1
ATOM 877 C CA . ASP A 1 110 ? 18.356 -5.714 12.421 1.00 44.53 110 ASP A CA 1
ATOM 878 C C . ASP A 1 110 ? 17.914 -6.315 13.780 1.00 44.53 110 ASP A C 1
ATOM 880 O O . ASP A 1 110 ? 17.507 -7.488 13.843 1.00 44.53 110 ASP A O 1
ATOM 884 N N . PRO A 1 111 ? 17.944 -5.539 14.884 1.00 48.81 111 PRO A N 1
ATOM 885 C CA . PRO A 1 111 ? 17.707 -6.034 16.242 1.00 48.81 111 PRO A CA 1
ATOM 886 C C . PRO A 1 111 ? 16.245 -6.431 16.512 1.00 48.81 111 PRO A C 1
ATOM 888 O O . PRO A 1 111 ? 15.930 -6.991 17.566 1.00 48.81 111 PRO A O 1
ATOM 891 N N . VAL A 1 112 ? 15.317 -6.194 15.577 1.00 50.78 112 VAL A N 1
ATOM 892 C CA . VAL A 1 112 ? 13.892 -6.531 15.756 1.00 50.78 112 VAL A CA 1
ATOM 893 C C . VAL A 1 112 ? 13.627 -8.046 15.621 1.00 50.78 112 VAL A C 1
ATOM 895 O O . VAL A 1 112 ? 12.586 -8.543 16.067 1.00 50.78 112 VAL A O 1
ATOM 898 N N . ARG A 1 113 ? 14.582 -8.827 15.087 1.00 51.19 113 ARG A N 1
ATOM 899 C CA . ARG A 1 113 ? 14.454 -10.286 14.872 1.00 51.19 113 ARG A CA 1
ATOM 900 C C . ARG A 1 113 ? 14.566 -11.155 16.130 1.00 51.19 113 ARG A C 1
ATOM 902 O O . ARG A 1 113 ? 14.171 -12.318 16.083 1.00 51.19 113 ARG A O 1
ATOM 909 N N . ASP A 1 114 ? 15.034 -10.636 17.259 1.00 52.12 114 ASP A N 1
ATOM 910 C CA . ASP A 1 114 ? 15.396 -11.477 18.411 1.00 52.12 114 ASP A CA 1
ATOM 911 C C . ASP A 1 114 ? 14.176 -12.047 19.180 1.00 52.12 114 ASP A C 1
ATOM 913 O O . ASP A 1 114 ? 14.173 -13.193 19.632 1.00 52.12 114 ASP A O 1
ATOM 917 N N . ARG A 1 115 ? 13.050 -11.320 19.261 1.00 56.84 115 ARG A N 1
ATOM 918 C CA . ARG A 1 115 ? 11.874 -11.812 20.020 1.00 56.84 115 ARG A CA 1
ATOM 919 C C . ARG A 1 115 ? 11.114 -12.954 19.347 1.00 56.84 115 ARG A C 1
ATOM 921 O O . ARG A 1 115 ? 10.508 -13.763 20.051 1.00 56.84 115 ARG A O 1
ATOM 928 N N . TYR A 1 116 ? 11.092 -13.002 18.015 1.00 51.84 116 TYR A N 1
ATOM 929 C CA . TYR A 1 116 ? 10.360 -14.038 17.281 1.00 51.84 116 TYR A CA 1
ATOM 930 C C . TYR A 1 116 ? 11.118 -15.373 17.309 1.00 51.84 116 TYR A C 1
ATOM 932 O O . TYR A 1 116 ? 10.523 -16.406 17.611 1.00 51.84 116 TYR A O 1
ATOM 940 N N . TYR A 1 117 ? 12.440 -15.347 17.101 1.00 53.06 117 TYR A N 1
ATOM 941 C CA . TYR A 1 117 ? 13.261 -16.560 17.074 1.00 53.06 117 TYR A CA 1
ATOM 942 C C . TYR A 1 117 ? 13.523 -17.153 18.472 1.00 53.06 117 TYR A C 1
ATOM 944 O O . TYR A 1 117 ? 13.481 -18.373 18.608 1.00 53.06 117 TYR A O 1
ATOM 952 N N . ARG A 1 118 ? 13.633 -16.344 19.543 1.00 58.22 118 ARG A N 1
ATOM 953 C CA . ARG A 1 118 ? 13.743 -16.863 20.930 1.00 58.22 118 ARG A CA 1
ATOM 954 C C . ARG A 1 118 ? 12.535 -17.670 21.419 1.00 58.22 118 ARG A C 1
ATOM 956 O O . ARG A 1 118 ? 12.663 -18.439 22.368 1.00 58.22 118 ARG A O 1
ATOM 963 N N . ARG A 1 119 ? 11.343 -17.483 20.836 1.00 58.09 119 ARG A N 1
ATOM 964 C CA . ARG A 1 119 ? 10.153 -18.286 21.191 1.00 58.09 119 ARG A CA 1
ATOM 965 C C . ARG A 1 119 ? 10.151 -19.665 20.541 1.00 58.09 119 ARG A C 1
ATOM 967 O O . ARG A 1 119 ? 9.504 -20.561 21.070 1.00 58.09 119 ARG A O 1
ATOM 974 N N . LEU A 1 120 ? 10.837 -19.823 19.411 1.00 52.62 120 LEU A N 1
ATOM 975 C CA . LEU A 1 120 ? 10.895 -21.087 18.678 1.00 52.62 120 LEU A CA 1
ATOM 976 C C . LEU A 1 120 ? 11.946 -22.037 19.268 1.00 52.62 120 LEU A C 1
ATOM 978 O O . LEU A 1 120 ? 11.738 -23.241 19.240 1.00 52.62 120 LEU A O 1
ATOM 982 N N . THR A 1 121 ? 13.009 -21.509 19.880 1.00 57.06 121 THR A N 1
ATOM 983 C CA . THR A 1 121 ? 14.123 -22.294 20.447 1.00 57.06 121 THR A CA 1
ATOM 984 C C . THR A 1 121 ? 13.967 -22.664 21.930 1.00 57.06 121 THR A C 1
ATOM 986 O O . THR A 1 121 ? 14.909 -23.145 22.543 1.00 57.06 121 THR A O 1
ATOM 989 N N . ARG A 1 122 ? 12.790 -22.448 22.537 1.00 58.53 122 ARG A N 1
ATOM 990 C CA . ARG A 1 122 ? 12.471 -22.851 23.929 1.00 58.53 122 ARG A CA 1
ATOM 991 C C . ARG A 1 122 ? 11.559 -24.082 24.025 1.00 58.53 122 ARG A C 1
ATOM 993 O O . ARG A 1 122 ? 10.941 -24.303 25.062 1.00 58.53 122 ARG A O 1
ATOM 1000 N N . LYS A 1 123 ? 11.402 -24.830 22.932 1.00 52.97 123 LYS A N 1
ATOM 1001 C CA . LYS A 1 123 ? 10.590 -26.057 22.882 1.00 52.97 123 LYS A CA 1
ATOM 1002 C C . LYS A 1 123 ? 11.428 -27.341 22.830 1.00 52.97 123 LYS A C 1
ATOM 1004 O O . LYS A 1 123 ? 10.930 -28.355 22.354 1.00 52.97 123 LYS A O 1
ATOM 1009 N N . GLU A 1 124 ? 12.645 -27.291 23.355 1.00 49.50 124 GLU A N 1
ATOM 1010 C CA . GLU A 1 124 ? 13.448 -28.475 23.678 1.00 49.50 124 GLU A CA 1
ATOM 1011 C C . GLU A 1 124 ? 13.762 -28.470 25.172 1.00 49.50 124 GLU A C 1
ATOM 1013 O O . GLU A 1 124 ? 14.191 -27.401 25.670 1.00 49.50 124 GLU A O 1
#

Mean predicted aligned error: 14.86 Å

Solvent-accessible surface area (backbone atoms only — not comparable to full-atom values): 7959 Å² total; per-residue (Å²): 128,76,72,66,65,59,54,62,60,60,55,53,66,78,70,64,47,85,83,70,30,73,67,44,48,55,50,51,54,52,52,52,51,54,50,51,55,54,53,71,63,22,55,25,37,84,89,38,24,32,58,91,80,64,44,78,61,25,78,83,68,41,90,87,53,86,43,91,40,67,63,28,96,86,77,61,39,23,44,18,63,102,56,52,46,41,78,42,74,75,76,77,88,77,83,90,52,100,81,63,75,93,67,88,74,83,70,80,84,65,80,81,57,57,73,66,56,59,64,66,74,67,79,118

Radius of gyration: 25.32 Å; Cα contacts (8 Å, |Δi|>4): 95; chains: 1; bounding box: 57×50×68 Å

InterPro domains:
  IPR029264 ARF7 effector protein, C-terminal [PF14949] (7-94)